Protein AF-A0A6B2E892-F1 (afdb_monomer_lite)

Foldseek 3Di:
DVPDAADPCPVVVVVLVVVLVVLVVVLVVLCCVLDVVPPDDPPDDDQDPDPDPSSVSNVVSVVSVVVSVVSVVVVVVSCVRRPPD

InterPro domains:
  IPR002076 ELO family [PF01151] (1-84)
  IPR002076 ELO family [PTHR11157] (1-84)

Structure (mmCIF, N/CA/C/O backbone):
data_AF-A0A6B2E892-F1
#
_entry.id   AF-A0A6B2E892-F1
#
loop_
_atom_site.group_PDB
_atom_site.id
_atom_site.type_symbol
_atom_site.label_atom_id
_atom_site.label_alt_id
_atom_site.label_comp_id
_atom_site.label_asym_id
_atom_site.label_entity_id
_atom_site.label_seq_id
_atom_site.pdbx_PDB_ins_code
_atom_site.Cartn_x
_atom_site.Cartn_y
_atom_site.Cartn_z
_atom_site.occupancy
_atom_site.B_iso_or_equiv
_atom_site.auth_seq_id
_atom_site.auth_comp_id
_atom_site.auth_asym_id
_atom_site.auth_atom_id
_atom_site.pdbx_PDB_model_num
ATOM 1 N N . MET A 1 1 ? -16.351 14.388 20.635 1.00 60.44 1 MET A N 1
ATOM 2 C CA . MET A 1 1 ? -16.640 13.069 21.253 1.00 60.44 1 MET A CA 1
ATOM 3 C C . MET A 1 1 ? -16.797 13.119 22.771 1.00 60.44 1 MET A C 1
ATOM 5 O O . MET A 1 1 ? -17.328 12.169 23.323 1.00 60.44 1 MET A O 1
ATOM 9 N N . GLU A 1 2 ? -16.398 14.185 23.459 1.00 66.38 2 GLU A N 1
ATOM 10 C CA . GLU A 1 2 ? -16.278 14.262 24.926 1.00 66.38 2 GLU A CA 1
ATOM 11 C C . GLU A 1 2 ? -17.459 13.666 25.725 1.00 66.38 2 GLU A C 1
ATOM 13 O O . GLU A 1 2 ? -17.251 12.722 26.480 1.00 66.38 2 GLU A O 1
ATOM 18 N N . ASN A 1 3 ? -18.710 14.023 25.413 1.00 72.94 3 ASN A N 1
ATOM 19 C CA . ASN A 1 3 ? -19.899 13.604 26.183 1.00 72.94 3 ASN A CA 1
ATOM 20 C C . ASN A 1 3 ? -20.709 12.410 25.611 1.00 72.94 3 ASN A C 1
ATOM 22 O O . ASN A 1 3 ? -21.866 12.212 25.977 1.00 72.94 3 ASN A O 1
ATOM 26 N N . ARG A 1 4 ? -20.157 11.603 24.688 1.00 75.56 4 ARG A N 1
ATOM 27 C CA . ARG A 1 4 ? -20.866 10.462 24.041 1.00 75.56 4 ARG A CA 1
ATOM 28 C C . ARG A 1 4 ? -20.284 9.102 24.462 1.00 75.56 4 ARG A C 1
ATOM 30 O O . ARG A 1 4 ? -19.080 9.002 24.678 1.00 75.56 4 ARG A O 1
ATOM 37 N N . LYS A 1 5 ? -21.097 8.042 24.582 1.00 74.06 5 LYS A N 1
ATOM 38 C CA . LYS A 1 5 ? -20.605 6.683 24.916 1.00 74.06 5 LYS A CA 1
ATOM 39 C C . LYS A 1 5 ? -19.737 6.116 23.770 1.00 74.06 5 LYS A C 1
ATOM 41 O O . LYS A 1 5 ? -20.036 6.411 22.614 1.00 74.06 5 LYS A O 1
ATOM 46 N N . PRO A 1 6 ? -18.674 5.341 24.061 1.00 77.62 6 PRO A N 1
ATOM 47 C CA . PRO A 1 6 ? -17.802 4.773 23.033 1.00 77.62 6 PRO A CA 1
ATOM 48 C C . PRO A 1 6 ? -18.556 3.757 22.166 1.00 77.62 6 PRO A C 1
ATOM 50 O O . PRO A 1 6 ? -19.327 2.944 22.681 1.00 77.62 6 PRO A O 1
ATOM 53 N N . PHE A 1 7 ? -18.319 3.782 20.854 1.00 78.12 7 PHE A N 1
ATOM 54 C CA . PHE A 1 7 ? -18.923 2.817 19.935 1.00 78.12 7 PHE A CA 1
ATOM 55 C C . PHE A 1 7 ? -18.258 1.437 20.063 1.00 78.12 7 PHE A C 1
ATOM 57 O O . PHE A 1 7 ? -17.030 1.322 20.100 1.00 78.12 7 PHE A O 1
ATOM 64 N N . GLN A 1 8 ? -19.061 0.368 20.082 1.00 77.88 8 GLN A N 1
ATOM 65 C CA . GLN A 1 8 ? -18.558 -1.007 20.021 1.00 77.88 8 GLN A CA 1
ATOM 66 C C . GLN A 1 8 ? -18.396 -1.459 18.563 1.00 77.88 8 GLN A C 1
ATOM 68 O O . GLN A 1 8 ? -19.272 -2.093 17.989 1.00 77.88 8 GLN A O 1
ATOM 73 N N . LEU A 1 9 ? -17.249 -1.139 17.962 1.00 81.81 9 LEU A N 1
ATOM 74 C CA . LEU A 1 9 ? -16.936 -1.431 16.553 1.00 81.81 9 LEU A CA 1
ATOM 75 C C . LEU A 1 9 ? -16.060 -2.684 16.373 1.00 81.81 9 LEU A C 1
ATOM 77 O O . LEU A 1 9 ? -15.289 -2.772 15.422 1.00 81.81 9 LEU A O 1
ATOM 81 N N . ARG A 1 10 ? -16.130 -3.658 17.293 1.00 83.62 10 ARG A N 1
ATOM 82 C CA . ARG A 1 10 ? -15.199 -4.804 17.323 1.00 83.62 10 ARG A CA 1
ATOM 8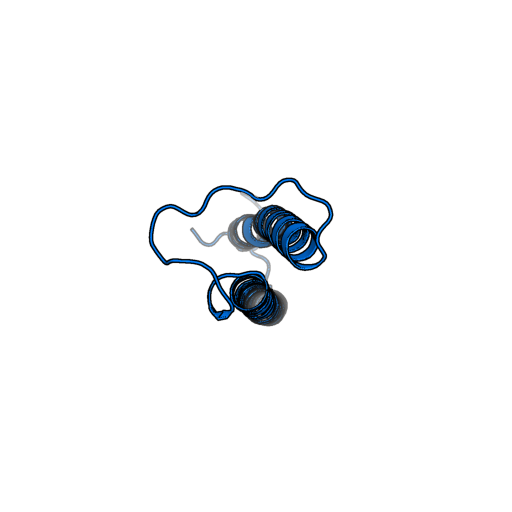3 C C . ARG A 1 10 ? -15.216 -5.613 16.022 1.00 83.62 10 ARG A C 1
ATOM 85 O O . ARG A 1 10 ? -14.154 -5.887 15.480 1.00 83.62 10 ARG A O 1
ATOM 92 N N . THR A 1 11 ? -16.397 -5.959 15.511 1.00 86.50 11 THR A N 1
ATOM 93 C CA . THR A 1 11 ? -16.533 -6.733 14.265 1.00 86.50 11 THR A CA 1
ATOM 94 C C . THR A 1 11 ? -16.066 -5.935 13.050 1.00 86.50 11 THR A C 1
ATOM 96 O O . THR A 1 11 ? -15.360 -6.473 12.205 1.00 86.50 11 THR A O 1
ATOM 99 N N . VAL A 1 12 ? -16.390 -4.639 12.998 1.00 88.12 12 VAL A N 1
ATOM 100 C CA . VAL A 1 12 ? -15.968 -3.739 11.912 1.00 88.12 12 VAL A CA 1
ATOM 101 C C . VAL A 1 12 ? -14.445 -3.641 11.854 1.00 88.12 12 VAL A C 1
ATOM 103 O O . VAL A 1 12 ? -13.874 -3.797 10.784 1.00 88.12 12 VAL A O 1
ATOM 106 N N . LEU A 1 13 ? -13.785 -3.476 13.004 1.00 87.50 13 LEU A N 1
ATOM 107 C CA . LEU A 1 13 ? -12.324 -3.446 13.105 1.00 87.50 13 LEU A CA 1
ATOM 108 C C . LEU A 1 13 ? -11.679 -4.752 12.631 1.00 87.50 13 LEU A C 1
ATOM 110 O O . LEU A 1 13 ? -10.661 -4.704 11.949 1.00 87.50 13 LEU A O 1
ATOM 114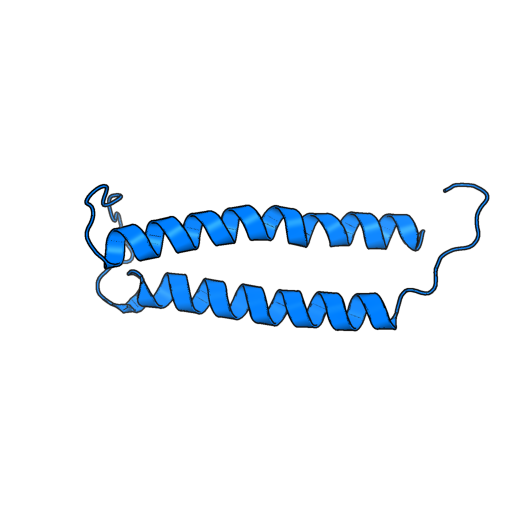 N N . ILE A 1 14 ? -12.249 -5.910 12.976 1.00 90.31 14 ILE A N 1
ATOM 115 C CA . ILE A 1 14 ? -11.720 -7.210 12.534 1.00 90.31 14 ILE A CA 1
ATOM 116 C C . ILE A 1 14 ? -11.803 -7.328 11.008 1.00 90.31 14 ILE A C 1
ATOM 118 O O . ILE A 1 14 ? -10.811 -7.672 10.370 1.00 90.31 14 ILE A O 1
ATOM 122 N N . VAL A 1 15 ? -12.961 -7.007 10.421 1.00 92.62 15 VAL A N 1
ATOM 123 C CA . VAL A 1 15 ? -13.164 -7.060 8.963 1.00 92.62 15 VAL A CA 1
ATOM 124 C C . VAL A 1 15 ? -12.255 -6.062 8.246 1.00 92.62 15 VAL A C 1
ATOM 126 O O . VAL A 1 15 ? -11.603 -6.417 7.270 1.00 92.62 15 VAL A O 1
ATOM 129 N N . TYR A 1 16 ? -12.164 -4.837 8.758 1.00 91.31 16 TYR A N 1
ATOM 130 C CA . TYR A 1 16 ? -11.313 -3.790 8.206 1.00 91.31 16 TYR A CA 1
ATOM 131 C C . TYR A 1 16 ? -9.826 -4.194 8.215 1.00 91.31 16 TYR A C 1
ATOM 133 O O . TYR A 1 16 ? -9.179 -4.155 7.170 1.00 91.31 16 TYR A O 1
ATOM 141 N N . ASN A 1 17 ? -9.311 -4.692 9.348 1.00 92.31 17 ASN A N 1
ATOM 142 C CA . ASN A 1 17 ? -7.925 -5.168 9.438 1.00 92.31 17 ASN A CA 1
ATOM 143 C C . ASN A 1 17 ? -7.665 -6.344 8.484 1.00 92.31 17 ASN A C 1
ATOM 145 O O . ASN A 1 17 ? -6.617 -6.398 7.845 1.00 92.31 17 ASN A O 1
ATOM 149 N N . ALA A 1 18 ? -8.618 -7.272 8.342 1.00 93.94 18 ALA A N 1
ATOM 150 C CA . ALA A 1 18 ? -8.489 -8.382 7.399 1.00 93.94 18 ALA A CA 1
ATOM 151 C C . ALA A 1 18 ? -8.396 -7.894 5.941 1.00 93.94 18 ALA A C 1
ATOM 153 O O . ALA A 1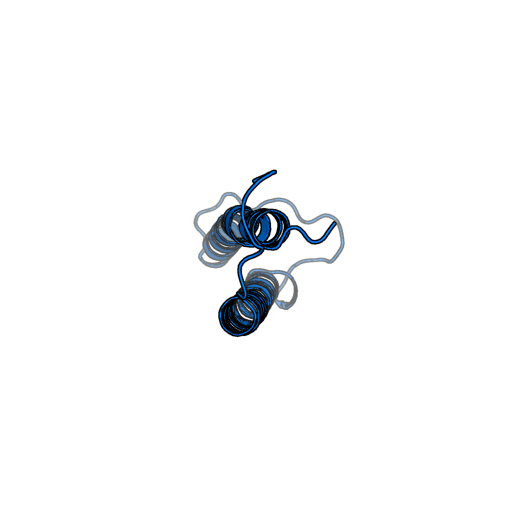 18 ? -7.531 -8.354 5.196 1.00 93.94 18 ALA A O 1
ATOM 154 N N . ILE A 1 19 ? -9.232 -6.927 5.546 1.00 93.69 19 ILE A N 1
ATOM 155 C CA . ILE A 1 19 ? -9.178 -6.309 4.211 1.00 93.69 19 ILE A CA 1
ATOM 156 C C . ILE A 1 19 ? -7.821 -5.634 3.986 1.00 93.69 19 ILE A C 1
ATOM 158 O O . ILE A 1 19 ? -7.216 -5.807 2.929 1.00 93.69 19 ILE A O 1
ATOM 162 N N . GLN A 1 20 ? -7.310 -4.916 4.984 1.00 93.06 20 GLN A N 1
ATOM 163 C CA . GLN A 1 20 ? -6.026 -4.223 4.895 1.00 93.06 20 GLN A CA 1
ATOM 164 C C . GLN A 1 20 ? -4.847 -5.192 4.750 1.00 93.06 20 GLN A C 1
ATOM 166 O O . GLN A 1 20 ? -3.939 -4.931 3.959 1.00 93.06 20 GLN A O 1
ATOM 171 N N . VAL A 1 21 ? -4.875 -6.342 5.433 1.00 94.75 21 VAL A N 1
ATOM 172 C CA . VAL A 1 21 ? -3.875 -7.411 5.249 1.00 94.75 21 VAL A CA 1
ATOM 173 C C . VAL A 1 21 ? -3.915 -7.965 3.824 1.00 94.75 21 VAL A C 1
ATOM 175 O O . VAL A 1 21 ? -2.864 -8.095 3.191 1.00 94.75 21 VAL A O 1
ATOM 178 N N . VAL A 1 22 ? -5.106 -8.248 3.289 1.00 95.56 22 VAL A N 1
ATOM 179 C CA . VAL A 1 22 ? -5.264 -8.741 1.909 1.00 95.56 22 VAL A CA 1
ATOM 180 C C . VAL A 1 22 ? -4.735 -7.715 0.908 1.00 95.56 22 VAL A C 1
ATOM 182 O O . VAL A 1 22 ? -3.949 -8.060 0.026 1.00 95.56 22 VAL A O 1
ATOM 185 N N . PHE A 1 23 ? -5.099 -6.445 1.083 1.00 93.94 23 PHE A N 1
ATOM 186 C CA . PHE A 1 23 ? -4.659 -5.357 0.217 1.00 93.94 23 PHE A CA 1
ATOM 187 C C . PHE A 1 23 ? -3.138 -5.149 0.263 1.00 93.94 23 PHE A C 1
ATOM 189 O O . PHE A 1 23 ? -2.497 -5.021 -0.778 1.00 93.94 23 PHE A O 1
ATOM 196 N N . SER A 1 24 ? -2.542 -5.205 1.456 1.00 94.19 24 SER A N 1
ATOM 197 C CA . SER A 1 24 ? -1.089 -5.073 1.641 1.00 94.19 24 SER A CA 1
ATOM 198 C C . SER A 1 24 ? -0.325 -6.243 1.019 1.00 94.19 24 SER A C 1
ATOM 200 O O . SER A 1 24 ? 0.718 -6.049 0.399 1.00 94.19 24 SER A O 1
ATOM 202 N N . THR A 1 25 ? -0.867 -7.457 1.134 1.00 95.31 25 THR A N 1
ATOM 203 C CA . THR A 1 25 ? -0.293 -8.659 0.511 1.00 95.31 25 THR A CA 1
ATOM 204 C C . THR A 1 25 ? -0.331 -8.560 -1.013 1.00 95.31 25 THR A C 1
ATOM 206 O O . THR A 1 25 ? 0.651 -8.884 -1.681 1.00 95.31 25 THR A O 1
ATOM 209 N N . TRP A 1 26 ? -1.437 -8.065 -1.574 1.00 94.94 26 TRP A N 1
ATOM 210 C CA . TRP A 1 26 ? -1.557 -7.831 -3.012 1.00 94.94 26 TRP A CA 1
ATOM 211 C C . TRP A 1 26 ? -0.574 -6.761 -3.514 1.00 94.94 26 TRP A C 1
ATOM 213 O O . TRP A 1 26 ? 0.110 -6.987 -4.509 1.00 94.94 26 TRP A O 1
ATOM 223 N N . LEU A 1 27 ? -0.424 -5.644 -2.795 1.00 94.06 27 LEU A N 1
ATOM 224 C CA . LEU A 1 27 ? 0.572 -4.613 -3.112 1.00 94.06 27 LEU A CA 1
ATOM 225 C C . LEU A 1 27 ? 2.004 -5.156 -3.090 1.00 94.06 27 LEU A C 1
ATOM 227 O O . LEU A 1 27 ? 2.800 -4.841 -3.975 1.00 94.06 27 LEU A O 1
ATOM 231 N N . PHE A 1 28 ? 2.327 -5.992 -2.101 1.00 93.38 28 PHE A N 1
ATOM 232 C CA . PHE A 1 28 ? 3.628 -6.651 -2.022 1.00 93.38 28 PHE A CA 1
ATOM 233 C C . PHE A 1 28 ? 3.871 -7.557 -3.235 1.00 93.38 28 PHE A C 1
ATOM 235 O O . PHE A 1 28 ? 4.933 -7.487 -3.852 1.00 93.38 28 PHE A O 1
ATOM 242 N N . TYR A 1 29 ? 2.868 -8.346 -3.630 1.00 93.69 29 TYR A N 1
ATOM 243 C CA . TYR A 1 29 ? 2.937 -9.168 -4.837 1.00 93.69 29 TYR A CA 1
ATOM 244 C C . TYR A 1 29 ? 3.157 -8.328 -6.105 1.00 93.69 29 TYR A C 1
ATOM 246 O O . TYR A 1 29 ? 4.032 -8.654 -6.910 1.00 93.69 29 TYR A O 1
ATOM 254 N N . GLU A 1 30 ? 2.422 -7.225 -6.269 1.00 92.31 30 GLU A N 1
ATOM 255 C CA . GLU A 1 30 ? 2.596 -6.317 -7.408 1.00 92.31 30 GLU A CA 1
ATOM 256 C C . GLU A 1 30 ? 4.003 -5.714 -7.445 1.00 92.31 30 GLU A C 1
ATOM 258 O O . GLU A 1 30 ? 4.635 -5.726 -8.500 1.00 92.31 30 GLU A O 1
ATOM 263 N N . ALA A 1 31 ? 4.542 -5.270 -6.306 1.00 89.88 31 ALA A N 1
ATOM 264 C CA . ALA A 1 31 ? 5.911 -4.762 -6.227 1.00 89.88 31 ALA A CA 1
ATOM 265 C C . ALA A 1 31 ? 6.936 -5.842 -6.621 1.00 89.88 31 ALA A C 1
ATOM 267 O O . ALA A 1 31 ? 7.807 -5.608 -7.464 1.00 89.88 31 ALA A O 1
ATOM 268 N N . CYS A 1 32 ? 6.804 -7.048 -6.067 1.00 90.25 32 CYS A N 1
ATOM 269 C CA . CYS A 1 32 ? 7.652 -8.190 -6.395 1.00 90.25 32 CYS A CA 1
ATOM 270 C C . CYS A 1 32 ? 7.661 -8.493 -7.900 1.00 90.25 32 CYS A C 1
ATOM 272 O O . CYS A 1 32 ? 8.732 -8.593 -8.503 1.00 90.25 32 CYS A O 1
ATOM 274 N N . MET A 1 33 ? 6.483 -8.590 -8.517 1.00 88.31 33 MET A N 1
ATOM 275 C CA . MET A 1 33 ? 6.351 -8.937 -9.934 1.00 88.31 33 MET A CA 1
ATOM 276 C C . MET A 1 33 ? 6.740 -7.796 -10.878 1.00 88.31 33 MET A C 1
ATOM 278 O O . MET A 1 33 ? 7.263 -8.061 -11.962 1.00 88.31 33 MET A O 1
ATOM 282 N N . ALA A 1 34 ? 6.521 -6.540 -10.481 1.00 86.31 34 ALA A N 1
ATOM 283 C CA . ALA A 1 34 ? 6.814 -5.371 -11.309 1.00 86.31 34 ALA A CA 1
ATOM 284 C C . ALA A 1 34 ? 8.318 -5.117 -11.508 1.00 86.31 34 ALA A C 1
ATOM 286 O O . ALA A 1 34 ? 8.692 -4.415 -12.444 1.00 86.31 34 ALA A O 1
ATOM 287 N N . GLY A 1 35 ? 9.186 -5.693 -10.672 1.00 83.88 35 GLY A N 1
ATOM 288 C CA . GLY A 1 35 ? 10.630 -5.617 -10.903 1.00 83.88 35 GLY A CA 1
ATOM 289 C C . GLY A 1 35 ? 11.485 -6.263 -9.823 1.00 83.88 35 GLY A C 1
ATOM 290 O O . GLY A 1 35 ? 12.505 -6.874 -10.143 1.00 83.88 35 GLY A O 1
ATOM 291 N N . TRP A 1 36 ? 11.067 -6.180 -8.557 1.00 84.62 36 TRP A N 1
ATOM 292 C CA . TRP A 1 36 ? 11.899 -6.549 -7.404 1.00 84.62 36 TRP A CA 1
ATOM 293 C C . TRP A 1 36 ? 12.296 -8.032 -7.336 1.00 84.62 36 TRP A C 1
ATOM 295 O O . TRP A 1 36 ? 13.311 -8.338 -6.719 1.00 84.62 36 TRP A O 1
ATOM 305 N N . LEU A 1 37 ? 11.536 -8.944 -7.954 1.00 85.75 37 LEU A N 1
ATOM 306 C CA . LEU A 1 37 ? 11.892 -10.368 -8.085 1.00 85.75 37 LEU A CA 1
ATOM 307 C C . LEU A 1 37 ? 12.210 -10.799 -9.524 1.00 85.75 37 LEU A C 1
ATOM 309 O O . LEU A 1 37 ? 12.659 -11.922 -9.732 1.00 85.75 37 LEU A O 1
ATOM 313 N N . THR A 1 38 ? 11.954 -9.951 -10.521 1.00 81.06 38 THR A N 1
ATOM 314 C CA . THR A 1 38 ? 11.973 -10.347 -11.940 1.00 81.06 38 THR A CA 1
ATOM 315 C C . THR A 1 38 ? 13.155 -9.783 -12.723 1.00 81.06 38 THR A C 1
ATOM 317 O O . THR A 1 38 ? 13.536 -10.370 -13.733 1.00 81.06 38 THR A O 1
ATOM 320 N N . GLY A 1 39 ? 13.770 -8.683 -12.277 1.00 76.50 39 GLY A N 1
ATOM 321 C CA . GLY A 1 39 ? 14.921 -8.119 -12.993 1.00 76.50 39 GLY A CA 1
ATOM 322 C C . GLY A 1 39 ? 15.562 -6.869 -12.399 1.00 76.50 39 GLY A C 1
ATOM 323 O O . GLY A 1 39 ? 16.496 -6.333 -12.994 1.00 76.50 39 GLY A O 1
ATOM 324 N N . TYR A 1 40 ? 15.087 -6.371 -11.255 1.00 85.31 40 TYR A N 1
ATOM 325 C CA . TYR A 1 40 ? 15.712 -5.230 -10.594 1.00 85.31 40 TYR A CA 1
ATOM 326 C C . TYR A 1 40 ? 16.956 -5.662 -9.825 1.00 85.31 40 TYR A C 1
ATOM 328 O O . TYR A 1 40 ? 16.960 -6.655 -9.101 1.00 85.31 40 TYR A O 1
ATOM 336 N N . SER A 1 41 ? 18.014 -4.865 -9.946 1.00 85.81 41 SER A N 1
ATOM 337 C CA . SER A 1 41 ? 19.129 -4.935 -9.011 1.00 85.81 41 SER A CA 1
ATOM 338 C C . SER A 1 41 ? 18.686 -4.332 -7.680 1.00 85.81 41 SER A C 1
ATOM 340 O O . SER A 1 41 ? 18.155 -3.225 -7.663 1.00 85.81 41 SER A O 1
ATOM 342 N N . TYR A 1 42 ? 18.976 -4.991 -6.556 1.00 85.00 42 TYR A N 1
ATOM 343 C CA . TYR A 1 42 ? 18.764 -4.436 -5.205 1.00 85.00 42 TYR A CA 1
ATOM 344 C C . TYR A 1 42 ? 19.709 -3.261 -4.861 1.00 85.00 42 TYR A C 1
ATOM 346 O O . TYR A 1 42 ? 19.893 -2.918 -3.695 1.00 85.00 42 TYR A O 1
ATOM 354 N N . ARG A 1 43 ? 20.361 -2.668 -5.867 1.00 88.00 43 ARG A N 1
ATOM 355 C CA . ARG A 1 43 ? 21.216 -1.481 -5.757 1.00 88.00 43 ARG A CA 1
ATOM 356 C C . ARG A 1 43 ? 20.471 -0.262 -6.318 1.00 88.00 43 ARG A C 1
ATOM 358 O O . ARG A 1 43 ? 19.262 -0.145 -6.167 1.00 88.00 43 ARG A O 1
ATOM 365 N N . CYS A 1 44 ? 21.186 0.676 -6.938 1.00 86.06 44 CYS A N 1
ATOM 366 C CA . CYS A 1 44 ? 20.562 1.802 -7.619 1.00 86.06 44 CYS A CA 1
ATOM 367 C C . CYS A 1 44 ? 19.849 1.304 -8.884 1.00 86.06 44 CYS A C 1
ATOM 369 O O . CYS A 1 44 ? 20.518 0.892 -9.832 1.00 86.06 44 CYS A O 1
ATOM 371 N N . GLN A 1 45 ?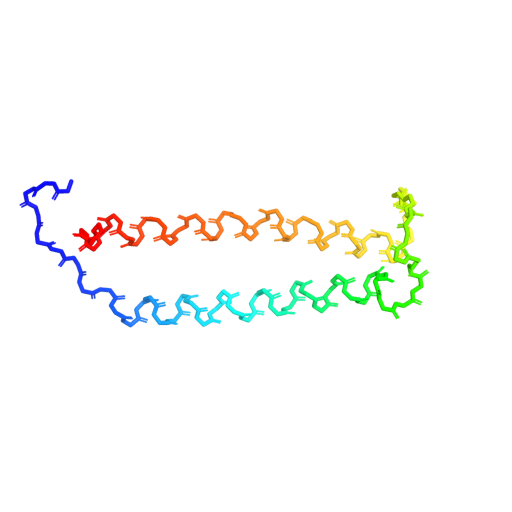 18.515 1.343 -8.882 1.00 87.38 45 GLN A N 1
ATOM 372 C CA . GLN A 1 45 ? 17.697 1.126 -10.070 1.00 87.38 45 GLN A CA 1
ATOM 373 C C . GLN A 1 45 ? 17.003 2.443 -10.445 1.00 87.38 45 GLN A C 1
ATOM 375 O O . GLN A 1 45 ? 16.237 2.972 -9.634 1.00 87.38 45 GLN A O 1
ATOM 380 N N . PRO A 1 46 ? 17.265 3.001 -11.641 1.00 88.56 46 PRO A N 1
ATOM 381 C CA . PRO A 1 46 ? 16.605 4.220 -12.080 1.00 88.56 46 PRO A CA 1
ATOM 382 C C . PRO A 1 46 ? 15.120 3.969 -12.354 1.00 88.56 46 PRO A C 1
ATOM 384 O O . PRO A 1 46 ? 14.700 2.856 -12.674 1.00 88.56 46 PRO A O 1
ATOM 387 N N . VAL A 1 47 ? 14.321 5.030 -12.250 1.00 88.62 47 VAL A N 1
ATOM 388 C CA . VAL A 1 47 ? 12.907 4.983 -12.629 1.00 88.62 47 VAL A CA 1
ATOM 389 C C . VAL A 1 47 ? 12.805 4.868 -14.148 1.00 88.62 47 VAL A C 1
ATOM 391 O O . VAL A 1 47 ? 13.335 5.708 -14.875 1.00 88.62 47 VAL A O 1
ATOM 394 N N . ASP A 1 48 ? 12.107 3.837 -14.619 1.00 88.44 48 ASP A N 1
ATOM 395 C CA . ASP A 1 48 ? 11.761 3.679 -16.027 1.00 88.44 48 ASP A CA 1
ATOM 396 C C . ASP A 1 48 ? 10.491 4.488 -16.339 1.00 88.44 48 ASP A C 1
ATOM 398 O O . ASP A 1 48 ? 9.402 4.167 -15.867 1.00 88.44 48 ASP A O 1
ATOM 402 N N . TYR A 1 49 ? 10.641 5.556 -17.124 1.00 91.50 49 TYR A N 1
ATOM 403 C CA . TYR A 1 49 ? 9.539 6.422 -17.566 1.00 91.50 49 TYR A CA 1
ATOM 404 C C . TYR A 1 49 ? 8.932 5.994 -18.911 1.00 91.50 49 TYR A C 1
ATOM 406 O O . TYR A 1 49 ? 8.097 6.706 -19.478 1.00 91.50 49 TYR A O 1
ATOM 414 N N . THR A 1 50 ? 9.358 4.861 -19.470 1.00 91.62 50 THR A N 1
ATOM 415 C CA . THR A 1 50 ? 8.793 4.343 -20.717 1.00 91.62 50 THR A CA 1
ATOM 416 C C . THR A 1 50 ? 7.389 3.768 -20.508 1.00 91.62 50 THR A C 1
ATOM 418 O O . THR A 1 50 ? 6.934 3.518 -19.395 1.00 91.62 50 THR A O 1
ATOM 421 N N . ARG A 1 51 ? 6.672 3.522 -21.611 1.00 90.94 51 ARG A N 1
ATOM 422 C CA . ARG A 1 51 ? 5.355 2.861 -21.600 1.00 90.94 51 ARG A CA 1
ATOM 423 C C . ARG A 1 51 ? 5.461 1.334 -21.677 1.00 90.94 51 ARG A C 1
ATOM 425 O O . ARG A 1 51 ? 4.585 0.682 -22.242 1.00 90.94 51 ARG A O 1
ATOM 432 N N . SER A 1 52 ? 6.549 0.762 -21.163 1.00 89.62 52 SER A N 1
ATOM 433 C CA . SER A 1 52 ? 6.699 -0.689 -21.095 1.00 89.62 52 SER A CA 1
ATOM 434 C C . SER A 1 52 ? 5.657 -1.278 -20.126 1.00 89.62 52 SER A C 1
ATOM 436 O O . SER A 1 52 ? 5.269 -0.619 -19.155 1.00 89.62 52 SER A O 1
ATOM 438 N N . PRO A 1 53 ? 5.170 -2.511 -20.354 1.00 89.00 53 PRO A N 1
ATOM 439 C CA . PRO A 1 53 ? 4.154 -3.116 -19.490 1.00 89.00 53 PRO A CA 1
ATOM 440 C C . PRO A 1 53 ? 4.623 -3.236 -18.031 1.00 89.00 53 PRO A C 1
ATOM 442 O O . PRO A 1 53 ? 3.820 -3.064 -17.118 1.00 89.00 53 PRO A O 1
ATOM 445 N N . ASN A 1 54 ? 5.923 -3.450 -17.802 1.00 87.31 54 ASN A N 1
ATOM 446 C CA . ASN A 1 54 ? 6.504 -3.514 -16.459 1.00 87.31 54 ASN A CA 1
ATOM 447 C C . ASN A 1 54 ? 6.601 -2.129 -15.799 1.00 87.31 54 ASN A C 1
ATOM 449 O O . ASN A 1 54 ? 6.236 -1.997 -14.631 1.00 87.31 54 ASN A O 1
ATOM 453 N N . ALA A 1 55 ? 7.016 -1.091 -16.536 1.00 88.75 55 ALA A N 1
ATOM 454 C CA . ALA A 1 55 ? 7.072 0.278 -16.014 1.00 88.75 55 ALA A CA 1
ATOM 455 C C . ALA A 1 55 ? 5.679 0.799 -15.632 1.00 88.75 55 ALA A C 1
ATOM 457 O O . ALA A 1 55 ? 5.491 1.349 -14.546 1.00 88.75 55 ALA A O 1
ATOM 458 N N . ILE A 1 56 ? 4.672 0.546 -16.476 1.00 92.12 56 ILE A N 1
ATOM 459 C CA . ILE A 1 56 ? 3.276 0.905 -16.184 1.00 92.12 56 ILE A CA 1
ATOM 460 C C . ILE A 1 56 ? 2.757 0.121 -14.973 1.00 92.12 56 ILE A C 1
ATOM 462 O O . ILE A 1 56 ? 2.083 0.692 -14.116 1.00 92.12 56 ILE A O 1
ATOM 466 N N . ARG A 1 57 ? 3.095 -1.170 -14.857 1.00 90.25 57 ARG A N 1
ATOM 467 C CA . ARG A 1 57 ? 2.729 -1.984 -13.690 1.00 90.25 57 ARG A CA 1
ATOM 468 C C . ARG A 1 57 ? 3.340 -1.437 -12.399 1.00 90.25 57 ARG A C 1
ATOM 470 O O . ARG A 1 57 ? 2.622 -1.300 -11.413 1.00 90.25 57 ARG A O 1
ATOM 477 N N . MET A 1 58 ? 4.618 -1.054 -12.419 1.00 91.06 58 MET A N 1
ATOM 478 C CA . MET A 1 58 ? 5.286 -0.415 -11.280 1.00 91.06 58 MET A CA 1
ATOM 479 C C . MET A 1 58 ? 4.612 0.911 -10.904 1.00 91.06 58 MET A C 1
ATOM 481 O O . MET A 1 58 ? 4.297 1.133 -9.738 1.00 91.06 58 MET A O 1
ATOM 485 N N . ALA A 1 59 ? 4.328 1.771 -11.886 1.00 93.06 59 ALA A N 1
ATOM 486 C CA . ALA A 1 59 ? 3.651 3.047 -11.654 1.00 93.06 59 ALA A CA 1
ATOM 487 C C . ALA A 1 59 ? 2.247 2.861 -11.049 1.00 93.06 59 ALA A C 1
ATOM 489 O O . ALA A 1 59 ? 1.889 3.550 -10.093 1.00 93.06 59 ALA A O 1
ATOM 490 N N . ASN A 1 60 ? 1.479 1.887 -11.546 1.00 92.19 60 ASN A N 1
ATOM 491 C CA . ASN A 1 60 ? 0.175 1.529 -10.987 1.00 92.19 60 ASN A CA 1
ATOM 492 C C . ASN A 1 60 ? 0.296 0.987 -9.555 1.00 92.19 60 ASN A C 1
ATOM 494 O O . ASN A 1 60 ? -0.503 1.358 -8.698 1.00 92.19 60 ASN A O 1
ATOM 498 N N . GLY A 1 61 ? 1.304 0.156 -9.273 1.00 93.00 61 GLY A N 1
ATOM 499 C CA . GLY A 1 61 ? 1.604 -0.315 -7.919 1.00 93.00 61 GLY A CA 1
ATOM 500 C C . GLY A 1 61 ? 1.907 0.840 -6.959 1.00 93.00 61 GLY A C 1
ATOM 501 O O . GLY A 1 61 ? 1.338 0.902 -5.870 1.00 93.00 61 GLY A O 1
ATOM 502 N N . CYS A 1 62 ? 2.720 1.811 -7.388 1.00 92.88 62 CYS A N 1
ATOM 503 C CA . CYS A 1 62 ? 2.993 3.033 -6.625 1.00 92.88 62 CYS A CA 1
ATOM 504 C C . CYS A 1 62 ? 1.724 3.860 -6.372 1.00 92.88 62 CYS A C 1
ATOM 506 O O . CYS A 1 62 ? 1.540 4.379 -5.270 1.00 92.88 62 CYS A O 1
ATOM 508 N N . TRP A 1 63 ? 0.832 3.968 -7.361 1.00 94.44 63 TRP A N 1
ATOM 509 C CA . TRP A 1 63 ? -0.443 4.670 -7.205 1.00 94.44 63 TRP A CA 1
ATOM 510 C C . TRP A 1 63 ? -1.362 3.980 -6.190 1.00 94.44 63 TRP A C 1
ATOM 512 O O . TRP A 1 63 ? -1.908 4.637 -5.303 1.00 94.44 63 TRP A O 1
ATOM 522 N N . TRP A 1 64 ? -1.484 2.652 -6.252 1.00 94.06 64 TRP A N 1
ATOM 523 C CA . TRP A 1 64 ? -2.270 1.894 -5.277 1.00 94.06 64 TRP A CA 1
ATOM 524 C C . TRP A 1 64 ? -1.660 1.922 -3.873 1.00 94.06 64 TRP A C 1
ATOM 526 O O . TRP A 1 64 ? -2.401 1.971 -2.892 1.00 94.06 64 TRP A O 1
ATOM 536 N N . TYR A 1 65 ? -0.332 1.955 -3.758 1.00 93.81 65 TYR A N 1
ATOM 537 C CA . TYR A 1 65 ? 0.345 2.162 -2.478 1.00 93.81 65 TYR A CA 1
ATOM 538 C C . TYR A 1 65 ? 0.071 3.559 -1.908 1.00 93.81 65 TYR A C 1
ATOM 540 O O . TYR A 1 65 ? -0.211 3.708 -0.723 1.00 93.81 65 TYR A O 1
ATOM 548 N N . TYR A 1 66 ? 0.074 4.596 -2.747 1.00 94.06 66 TYR A N 1
ATOM 549 C CA . TYR A 1 66 ? -0.352 5.927 -2.319 1.00 94.06 66 TYR A CA 1
ATOM 550 C C . TYR A 1 66 ? -1.809 5.921 -1.833 1.00 94.06 66 TYR A C 1
ATOM 552 O O . TYR A 1 66 ? -2.113 6.465 -0.771 1.00 94.06 66 TYR A O 1
ATOM 560 N N . PHE A 1 67 ? -2.700 5.235 -2.555 1.00 93.12 67 PHE A N 1
ATOM 561 C CA . PHE A 1 67 ? -4.090 5.068 -2.138 1.00 93.12 67 PHE A CA 1
ATOM 562 C C . PHE A 1 67 ? -4.222 4.302 -0.807 1.00 93.12 67 PHE A C 1
ATOM 564 O O . PHE A 1 67 ? -5.059 4.659 0.026 1.00 93.12 67 PHE A O 1
ATOM 571 N N . SER A 1 68 ? -3.357 3.310 -0.548 1.00 92.75 68 SER A N 1
ATOM 572 C CA . SER A 1 68 ? -3.338 2.552 0.715 1.00 92.75 68 SER A CA 1
ATOM 573 C C . SER A 1 68 ? -3.199 3.459 1.934 1.00 92.75 68 SER A C 1
ATOM 575 O O . SER A 1 68 ? -3.827 3.201 2.960 1.00 92.75 68 SER A O 1
ATOM 577 N N . LYS A 1 69 ? -2.460 4.567 1.821 1.00 89.56 69 LYS A N 1
ATOM 578 C CA . LYS A 1 69 ? -2.274 5.518 2.925 1.00 89.56 69 LYS A CA 1
ATOM 579 C C . LYS A 1 69 ? -3.557 6.211 3.350 1.00 89.56 69 LYS A C 1
ATOM 581 O O . LYS A 1 69 ? -3.739 6.456 4.540 1.00 89.56 69 LYS A O 1
ATOM 586 N N . PHE A 1 70 ? -4.482 6.449 2.423 1.00 91.00 70 PHE A N 1
ATOM 587 C CA . PHE A 1 70 ? -5.809 6.938 2.788 1.00 91.00 70 PHE A CA 1
ATOM 588 C C . PHE A 1 70 ? -6.605 5.880 3.536 1.00 91.00 70 PHE A C 1
ATOM 590 O O . PHE A 1 70 ? -7.290 6.225 4.492 1.00 91.00 70 PHE A O 1
ATOM 597 N N . THR A 1 71 ? -6.493 4.606 3.138 1.00 90.06 71 THR A N 1
ATOM 598 C CA . THR A 1 71 ? -7.157 3.515 3.861 1.00 90.06 71 THR A CA 1
ATOM 599 C C . THR A 1 71 ? -6.604 3.393 5.279 1.00 90.06 71 THR A C 1
ATOM 601 O O . THR A 1 71 ? -7.381 3.529 6.211 1.00 90.06 71 THR A O 1
ATOM 604 N N . GLU A 1 72 ? -5.280 3.323 5.457 1.00 87.88 72 GLU A N 1
ATOM 605 C CA . GLU A 1 72 ? -4.604 3.272 6.766 1.00 87.88 72 GLU A CA 1
ATOM 606 C C . GLU A 1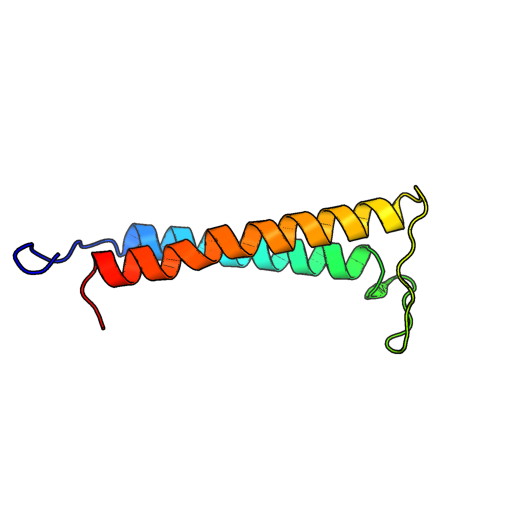 72 ? -4.985 4.446 7.684 1.00 87.88 72 GLU A C 1
ATOM 608 O O . GLU A 1 72 ? -5.101 4.285 8.897 1.00 87.88 72 GLU A O 1
ATOM 613 N N . PHE A 1 73 ? -5.233 5.635 7.128 1.00 89.81 73 PHE A N 1
ATOM 614 C CA . PHE A 1 73 ? -5.667 6.783 7.922 1.00 89.81 73 PHE A CA 1
ATOM 615 C C . PHE A 1 73 ? -7.006 6.539 8.644 1.00 89.81 73 PHE A C 1
ATOM 617 O O . PHE A 1 73 ? -7.210 7.062 9.745 1.00 89.81 73 PHE A O 1
ATOM 624 N N . PHE A 1 74 ? -7.900 5.704 8.099 1.00 87.81 74 PHE A N 1
ATOM 625 C CA . PHE A 1 74 ? -9.169 5.372 8.757 1.00 87.81 74 PHE A CA 1
ATOM 626 C C . PHE A 1 74 ? -8.988 4.623 10.086 1.00 87.81 74 PHE A C 1
ATOM 628 O O . PHE A 1 74 ? -9.857 4.757 10.951 1.00 87.81 74 PHE A O 1
ATOM 635 N N . ASP A 1 75 ? -7.863 3.937 10.328 1.00 85.81 75 ASP A N 1
ATOM 636 C CA . ASP A 1 75 ? -7.570 3.339 11.643 1.00 85.81 75 ASP A CA 1
ATOM 637 C C . ASP A 1 75 ? -7.599 4.382 12.762 1.00 85.81 75 ASP A C 1
ATOM 639 O O . ASP A 1 75 ? -8.177 4.159 13.832 1.00 85.81 75 ASP A O 1
ATOM 643 N N . THR A 1 76 ? -7.042 5.565 12.495 1.00 86.75 76 THR A N 1
ATOM 644 C CA . THR A 1 76 ? -7.036 6.668 13.463 1.00 86.75 76 THR A CA 1
ATOM 645 C C . THR A 1 76 ? -8.452 7.172 13.748 1.00 86.75 76 THR A C 1
ATOM 647 O O . THR A 1 76 ? -8.791 7.458 14.899 1.00 86.75 76 THR A O 1
ATOM 650 N N . LEU A 1 77 ? -9.328 7.186 12.736 1.00 86.56 77 LEU A N 1
ATOM 651 C CA . LEU A 1 77 ? -10.738 7.537 12.906 1.00 86.56 77 LEU A CA 1
ATOM 652 C C . LEU A 1 77 ? -11.460 6.505 13.778 1.00 86.56 77 LEU A C 1
ATOM 654 O O . LEU A 1 77 ? -12.211 6.888 14.677 1.00 86.56 77 LEU A O 1
ATOM 658 N N . PHE A 1 78 ? -11.207 5.207 13.583 1.00 84.31 78 PHE A N 1
ATOM 659 C CA . PHE A 1 78 ? -11.777 4.160 14.436 1.00 84.31 78 PHE A CA 1
ATOM 660 C C . PHE A 1 78 ? -11.285 4.250 15.886 1.00 84.31 78 PHE A C 1
ATOM 662 O O . PHE A 1 78 ? -12.067 4.024 16.817 1.00 84.31 78 PHE A O 1
ATOM 669 N N . PHE A 1 79 ? -10.023 4.629 16.094 1.00 82.38 79 PHE A N 1
ATOM 670 C CA . PHE A 1 79 ? -9.446 4.841 17.420 1.00 82.38 79 PHE A CA 1
ATOM 671 C C . PHE A 1 79 ? -10.134 5.995 18.165 1.00 82.38 79 PHE A C 1
ATOM 673 O O . PHE A 1 79 ? -10.672 5.799 19.262 1.00 82.38 79 PHE A O 1
ATOM 680 N N . VAL A 1 80 ? -10.253 7.156 17.509 1.00 85.75 80 VAL A N 1
ATOM 681 C CA . VAL A 1 80 ? -10.987 8.322 18.028 1.00 85.75 80 VAL A CA 1
ATOM 682 C C . VAL A 1 80 ? -12.457 7.977 18.283 1.00 85.75 80 VAL A C 1
ATOM 684 O O . VAL A 1 80 ? -13.015 8.352 19.319 1.00 85.75 80 VAL A O 1
ATOM 687 N N . MET A 1 81 ? -13.091 7.213 17.386 1.00 82.38 81 MET A N 1
ATOM 688 C CA . MET A 1 81 ? -14.494 6.813 17.535 1.00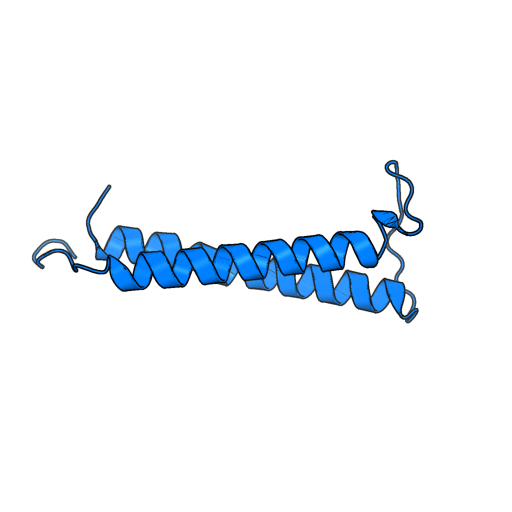 82.38 81 MET A CA 1
ATOM 689 C C . MET A 1 81 ? -14.746 5.920 18.753 1.00 82.38 81 MET A C 1
ATOM 691 O O . MET A 1 81 ? -15.805 5.983 19.388 1.00 82.38 81 MET A O 1
ATOM 695 N N . ARG A 1 82 ? -13.763 5.097 19.107 1.00 81.56 82 ARG A N 1
ATOM 696 C CA . ARG A 1 82 ? -13.831 4.191 20.252 1.00 81.56 82 ARG A CA 1
ATOM 697 C C . ARG A 1 82 ? -13.441 4.859 21.572 1.00 81.56 82 ARG A C 1
ATOM 699 O O . ARG A 1 82 ? -13.648 4.247 22.619 1.00 81.56 82 ARG A O 1
ATOM 706 N N . LYS A 1 83 ? -12.908 6.089 21.547 1.00 75.00 83 LYS A N 1
ATOM 707 C CA . LYS A 1 83 ? -12.353 6.778 22.727 1.00 75.00 83 LYS A CA 1
ATOM 708 C C . LYS A 1 83 ? -11.332 5.932 23.494 1.00 75.00 83 LYS A C 1
ATOM 710 O O . LYS A 1 83 ? -11.227 6.036 24.715 1.00 75.00 83 LYS A O 1
ATOM 715 N N . ARG A 1 84 ? -10.625 5.043 22.800 1.00 61.06 84 ARG A N 1
ATOM 716 C CA . ARG A 1 84 ? -9.404 4.465 23.355 1.00 61.06 84 ARG A CA 1
ATOM 717 C C . ARG A 1 84 ? -8.287 5.418 22.965 1.00 61.06 84 ARG A C 1
ATOM 719 O O . ARG A 1 84 ? -8.237 5.766 21.795 1.00 61.06 84 ARG A O 1
ATOM 726 N N . TYR A 1 85 ? -7.507 5.854 23.948 1.00 58.56 85 TYR A N 1
ATOM 727 C CA . TYR A 1 85 ? -6.191 6.467 23.788 1.00 58.56 85 TYR A CA 1
ATOM 728 C C . TYR A 1 85 ? -5.139 5.463 24.252 1.00 58.56 85 TYR A C 1
ATOM 730 O O . TYR A 1 85 ? -5.510 4.585 25.070 1.00 58.56 85 TYR A O 1
#

pLDDT: mean 86.96, std 7.78, range [58.56, 95.56]

Organism: NCBI:txid1109342

Sequence (85 aa):
MENRKPFQLRTVLIVYNAIQVVFSTWLFYEACMAGWLTGYSYRCQPVDYTRSPNAIRMANGCWWYYFSKFTEFFDTLFFVMRKRY

Secondary structure (DSSP, 8-state):
-TTSPPP--HHHHHHHHHHHHHHHHHHHHHHIIIIITTT--SS------S--HHHHHHHHHHHHHHHHHHHHHHHHHHHHHHT--

Radius of gyration: 18.27 Å; chains: 1; bounding box: 42×25×48 Å